Protein AF-A0A957YV98-F1 (afdb_monomer_lite)

Secondary structure (DSSP, 8-state):
-------------TT----HHHHHHHHHH---SEEE-TTS-EEESSEEEEEE-TTSS-EEEEEPTT-B-TTSPBP--

Foldseek 3Di:
DDCPDPQDQPDLDPPDPGDPVSVVNVVVQDWDQWDADPVRDIGGDQFNDWDADPVRPDIDTHGDPPDAHPVRHGDDD

Sequence (77 aa):
MIWVGHQEVAGLSPSDTGPTVQWAMIGNIHDALIMIDANYELQPYLAESWEVADDGMQYTFHLRQGVKFHDGSPFTA

Radius of gyration: 16.48 Å; chains: 1; bounding box: 53×29×35 Å

pLDDT: mean 83.35, std 16.09, range [37.75, 97.12]

Structure (mmCIF, N/CA/C/O backbone):
data_AF-A0A957YV98-F1
#
_entry.id   AF-A0A957YV98-F1
#
loop_
_atom_site.group_PDB
_atom_site.id
_atom_site.type_symbol
_atom_site.label_atom_id
_atom_site.label_alt_id
_atom_site.label_comp_id
_atom_site.label_asym_id
_atom_site.label_entity_id
_atom_site.label_seq_id
_atom_site.pdbx_PDB_ins_code
_atom_site.Cartn_x
_atom_site.Cartn_y
_atom_site.Cartn_z
_atom_site.occupancy
_atom_site.B_iso_or_equiv
_atom_site.auth_seq_id
_atom_site.auth_comp_id
_atom_site.auth_asym_id
_atom_site.auth_atom_id
_atom_site.pdbx_PDB_model_num
ATOM 1 N N . MET A 1 1 ? 34.693 1.230 -20.581 1.00 37.75 1 MET A N 1
ATOM 2 C CA . MET A 1 1 ? 34.305 2.280 -19.618 1.00 37.75 1 MET A CA 1
ATOM 3 C C . MET A 1 1 ? 32.789 2.297 -19.593 1.00 37.75 1 MET A C 1
ATOM 5 O O . MET A 1 1 ? 32.196 2.621 -20.611 1.00 37.75 1 MET A O 1
ATOM 9 N N . ILE A 1 2 ? 32.172 1.809 -18.519 1.00 38.53 2 ILE A N 1
ATOM 10 C CA . ILE A 1 2 ? 30.712 1.741 -18.408 1.00 38.53 2 ILE A CA 1
ATOM 11 C C . ILE A 1 2 ? 30.303 2.970 -17.601 1.00 38.53 2 ILE A C 1
ATOM 13 O O . ILE A 1 2 ? 30.599 3.050 -16.413 1.00 38.53 2 ILE A O 1
ATOM 17 N N . TRP A 1 3 ? 29.691 3.952 -18.258 1.00 45.00 3 TRP A N 1
ATOM 18 C CA . TRP A 1 3 ? 29.002 5.045 -17.578 1.00 45.00 3 TRP A CA 1
ATOM 19 C C . TRP A 1 3 ? 27.665 4.498 -17.071 1.00 45.00 3 TRP A C 1
ATOM 21 O O . TRP A 1 3 ? 26.640 4.633 -17.732 1.00 45.00 3 TRP A O 1
ATOM 31 N N . VAL A 1 4 ? 27.664 3.837 -15.913 1.00 57.69 4 VAL A N 1
ATOM 32 C CA . VAL A 1 4 ? 26.433 3.754 -15.118 1.00 57.69 4 VAL A CA 1
ATOM 33 C C . VAL A 1 4 ? 26.383 5.074 -14.366 1.00 57.69 4 VAL A C 1
ATOM 35 O O . VAL A 1 4 ? 27.074 5.244 -13.364 1.00 57.69 4 VAL A O 1
ATOM 38 N N . GLY A 1 5 ? 25.686 6.058 -14.938 1.00 48.09 5 GLY A N 1
ATOM 39 C CA . GLY A 1 5 ? 25.521 7.365 -14.311 1.00 48.09 5 GLY A CA 1
ATOM 40 C C . GLY A 1 5 ? 25.001 7.172 -12.893 1.00 48.09 5 GLY A C 1
ATOM 41 O O . GLY A 1 5 ? 24.034 6.440 -12.694 1.00 48.09 5 GLY A O 1
ATOM 42 N N . HIS A 1 6 ? 25.675 7.785 -11.924 1.00 54.53 6 HIS A N 1
ATOM 43 C CA . HIS A 1 6 ? 25.205 7.877 -10.551 1.00 54.53 6 HIS A CA 1
ATOM 44 C C . HIS A 1 6 ? 23.785 8.458 -10.595 1.00 54.53 6 HIS A C 1
ATOM 46 O O . HIS A 1 6 ? 23.597 9.619 -10.949 1.00 54.53 6 HIS A O 1
ATOM 52 N N . GLN A 1 7 ? 22.780 7.612 -10.379 1.00 61.03 7 GLN A N 1
ATOM 53 C CA . GLN A 1 7 ? 21.387 8.031 -10.328 1.00 61.03 7 GLN A CA 1
ATOM 54 C C . GLN A 1 7 ? 21.150 8.492 -8.894 1.00 61.03 7 GLN A C 1
ATOM 56 O O . GLN A 1 7 ? 21.068 7.662 -7.988 1.00 61.03 7 GLN A O 1
ATOM 61 N N . GLU A 1 8 ? 21.124 9.804 -8.679 1.00 62.59 8 GLU A N 1
ATOM 62 C CA . GLU A 1 8 ? 20.741 10.338 -7.379 1.00 62.59 8 GLU A CA 1
ATOM 63 C C . GLU A 1 8 ? 19.283 10.002 -7.077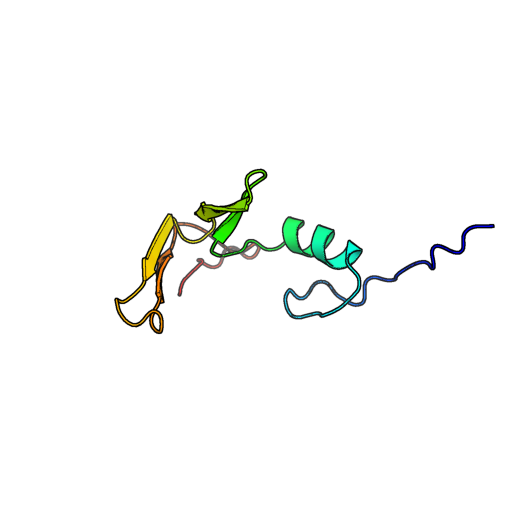 1.00 62.59 8 GLU A C 1
ATOM 65 O O . GLU A 1 8 ? 18.429 9.879 -7.960 1.00 62.59 8 GLU A O 1
ATOM 70 N N . VAL A 1 9 ? 19.012 9.845 -5.791 1.00 59.59 9 VAL A N 1
ATOM 71 C CA . VAL A 1 9 ? 17.670 9.617 -5.282 1.00 59.59 9 VAL A CA 1
ATOM 72 C C . VAL A 1 9 ? 16.961 10.962 -5.262 1.00 59.59 9 VAL A C 1
ATOM 74 O O . VAL A 1 9 ? 17.261 11.803 -4.421 1.00 59.59 9 VAL A O 1
ATOM 77 N N . ALA A 1 10 ? 16.030 11.168 -6.191 1.00 66.44 10 ALA A N 1
ATOM 78 C CA . ALA A 1 10 ? 15.276 12.418 -6.273 1.00 66.44 10 ALA A CA 1
ATOM 79 C C . ALA A 1 10 ? 14.356 12.632 -5.054 1.00 66.44 10 ALA A C 1
ATOM 81 O O . ALA A 1 10 ? 14.069 13.770 -4.690 1.00 66.44 10 ALA A O 1
ATOM 82 N N . GLY A 1 11 ? 13.929 11.545 -4.403 1.00 71.00 11 GLY A N 1
ATOM 83 C CA . GLY A 1 11 ? 13.102 11.570 -3.202 1.00 71.00 11 GLY A CA 1
ATOM 84 C C . GLY A 1 11 ? 12.759 10.166 -2.702 1.00 71.00 11 GLY A C 1
ATOM 85 O O . GLY A 1 11 ? 13.181 9.160 -3.269 1.00 71.00 11 GLY A O 1
ATOM 86 N N . LEU A 1 12 ? 12.010 10.088 -1.604 1.00 72.94 12 LEU A N 1
ATOM 87 C CA . LEU A 1 12 ? 11.505 8.829 -1.034 1.00 72.94 12 LEU A CA 1
ATOM 88 C C . LEU A 1 12 ? 9.973 8.830 -0.943 1.00 72.94 12 LEU A C 1
ATOM 90 O O . LEU A 1 12 ? 9.392 8.009 -0.227 1.00 72.94 12 LEU A O 1
ATOM 94 N N . SER A 1 13 ? 9.319 9.766 -1.642 1.00 74.75 13 SER A N 1
ATOM 95 C CA . SER A 1 13 ? 7.867 9.747 -1.746 1.00 74.75 13 SER A CA 1
ATOM 96 C C . SER A 1 13 ? 7.455 8.588 -2.656 1.00 74.75 13 SER A C 1
ATOM 98 O O 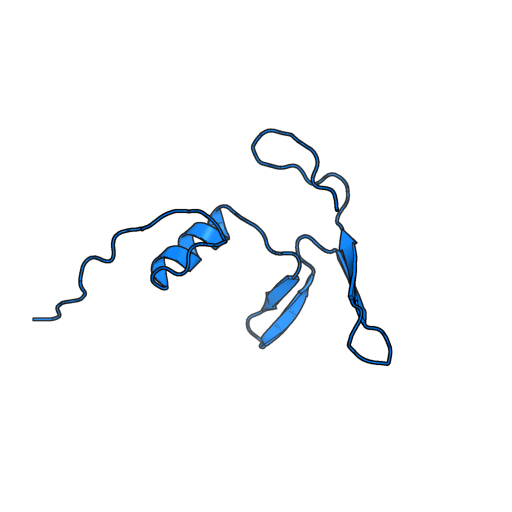. SER A 1 13 ? 8.042 8.423 -3.728 1.00 74.75 13 SER A O 1
ATOM 100 N N . PRO A 1 14 ? 6.422 7.811 -2.299 1.00 73.12 14 PRO A N 1
ATOM 101 C CA . PRO A 1 14 ? 5.905 6.758 -3.169 1.00 73.12 14 PRO A CA 1
ATOM 102 C C . PRO A 1 14 ? 5.324 7.301 -4.488 1.00 73.12 14 PRO A C 1
ATOM 104 O O . PRO A 1 14 ? 5.154 6.543 -5.437 1.00 73.12 14 PRO A O 1
ATOM 107 N N . SER A 1 15 ? 5.038 8.606 -4.574 1.00 78.06 15 SER A N 1
ATOM 108 C CA . SER A 1 15 ? 4.577 9.271 -5.802 1.00 78.06 15 SER A CA 1
ATOM 109 C C . SER A 1 15 ? 5.699 9.678 -6.765 1.00 78.06 15 SER A C 1
ATOM 111 O O . SER A 1 15 ? 5.410 10.153 -7.864 1.00 78.06 15 SER A O 1
ATOM 113 N N . ASP A 1 16 ? 6.964 9.580 -6.354 1.00 70.56 16 ASP A N 1
ATOM 114 C CA . ASP A 1 16 ? 8.085 10.052 -7.162 1.00 70.56 16 ASP A CA 1
ATOM 115 C C . ASP A 1 16 ? 8.381 9.077 -8.311 1.00 70.56 16 ASP A C 1
ATOM 117 O O . ASP A 1 16 ? 8.593 7.882 -8.116 1.00 70.56 16 ASP A O 1
ATOM 121 N N . THR A 1 17 ? 8.449 9.601 -9.535 1.00 63.09 17 THR A N 1
ATOM 122 C CA . THR A 1 17 ? 8.642 8.825 -10.776 1.00 63.09 17 THR A CA 1
ATOM 123 C C . THR A 1 17 ? 10.117 8.649 -11.159 1.00 63.09 17 THR A C 1
ATOM 125 O O . THR A 1 17 ? 10.456 8.572 -12.341 1.00 63.09 17 THR A O 1
ATOM 128 N N . GLY A 1 18 ? 11.022 8.637 -10.176 1.00 62.75 18 GLY A N 1
ATOM 129 C CA . GLY A 1 18 ? 12.457 8.560 -10.442 1.00 62.75 18 GLY A CA 1
ATOM 130 C C . GLY A 1 18 ? 12.964 7.150 -10.797 1.00 62.75 18 GLY A C 1
ATOM 131 O O . GLY A 1 18 ? 12.181 6.228 -11.041 1.00 62.75 18 GLY A O 1
ATOM 132 N N . PRO A 1 19 ? 14.291 6.976 -10.913 1.00 63.91 19 PRO A N 1
ATOM 133 C CA . PRO A 1 19 ? 14.907 5.789 -11.511 1.00 63.91 19 PRO A CA 1
ATOM 134 C C . PRO A 1 19 ? 14.639 4.505 -10.711 1.00 63.91 19 PRO A C 1
ATOM 136 O O . PRO A 1 19 ? 14.417 4.552 -9.511 1.00 63.91 19 PRO A O 1
ATOM 139 N N . THR A 1 20 ? 14.730 3.327 -11.341 1.00 60.91 20 THR A N 1
ATOM 140 C CA . THR A 1 20 ? 14.369 2.015 -10.748 1.00 60.91 20 THR A CA 1
AT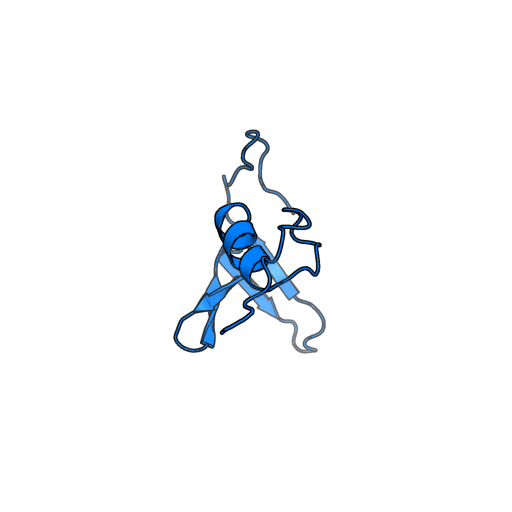OM 141 C C . THR A 1 20 ? 15.026 1.711 -9.391 1.00 60.91 20 THR A C 1
ATOM 143 O O . THR A 1 20 ? 14.438 1.032 -8.555 1.00 60.91 20 THR A O 1
ATOM 146 N N . VAL A 1 21 ? 16.224 2.242 -9.124 1.00 62.53 21 VAL A N 1
ATOM 147 C CA . VAL A 1 21 ? 16.893 2.143 -7.808 1.00 62.53 21 VAL A CA 1
ATOM 148 C C . VAL A 1 21 ? 16.093 2.804 -6.679 1.00 62.53 21 VAL A C 1
ATOM 150 O O . VAL A 1 21 ? 16.174 2.373 -5.532 1.00 62.53 21 VAL A O 1
ATOM 153 N N . GLN A 1 22 ? 15.280 3.809 -6.996 1.00 66.62 22 GLN A N 1
ATOM 154 C CA . GLN A 1 22 ? 14.380 4.474 -6.063 1.00 66.62 22 GLN A CA 1
ATOM 155 C C . GLN A 1 22 ? 13.247 3.559 -5.595 1.00 66.62 22 GLN A C 1
ATOM 157 O O . GLN A 1 22 ? 12.937 3.527 -4.406 1.00 66.62 22 GLN A O 1
ATOM 162 N N . TRP A 1 23 ? 12.701 2.746 -6.503 1.00 65.62 23 TRP A N 1
ATOM 163 C CA . TRP A 1 23 ? 11.673 1.750 -6.194 1.00 65.62 23 TRP A CA 1
ATOM 164 C C . TRP A 1 23 ? 12.138 0.742 -5.139 1.00 65.62 23 TRP A C 1
ATOM 166 O O . TRP A 1 23 ? 11.371 0.389 -4.246 1.00 65.62 23 TRP A O 1
ATOM 176 N N . ALA A 1 24 ? 13.412 0.336 -5.193 1.00 72.19 24 ALA A N 1
ATOM 177 C CA . ALA A 1 24 ? 13.983 -0.566 -4.199 1.00 72.19 24 ALA A CA 1
ATOM 178 C C . ALA A 1 24 ? 13.979 0.050 -2.792 1.00 72.19 24 ALA A C 1
ATOM 180 O O . ALA A 1 24 ? 13.683 -0.647 -1.830 1.00 72.19 24 ALA A O 1
ATOM 181 N N . MET A 1 25 ? 14.259 1.348 -2.643 1.00 73.44 25 MET A N 1
ATOM 182 C CA . MET A 1 25 ? 14.217 1.990 -1.322 1.00 73.44 25 MET A CA 1
ATOM 183 C C . MET A 1 25 ? 12.789 2.288 -0.868 1.00 73.44 25 MET A C 1
ATOM 185 O O . MET A 1 25 ? 12.488 2.099 0.305 1.00 73.44 25 MET A O 1
ATOM 189 N N . ILE A 1 26 ? 11.904 2.708 -1.780 1.00 79.25 26 ILE A N 1
ATOM 190 C CA . ILE A 1 26 ? 10.486 2.946 -1.469 1.00 79.25 26 ILE A CA 1
ATOM 191 C C . ILE A 1 26 ? 9.854 1.665 -0.919 1.00 79.25 26 ILE A C 1
ATOM 193 O O . ILE A 1 26 ? 9.239 1.726 0.137 1.00 79.25 26 ILE A O 1
ATOM 197 N N . GLY A 1 27 ? 10.091 0.509 -1.545 1.00 76.19 27 GLY A N 1
ATOM 198 C CA . GLY A 1 27 ? 9.571 -0.779 -1.066 1.00 76.19 27 GLY A CA 1
ATOM 199 C C . GLY A 1 27 ? 10.180 -1.287 0.248 1.00 76.19 27 GLY A C 1
ATOM 200 O O . GLY A 1 27 ? 9.683 -2.258 0.800 1.00 76.19 27 GLY A O 1
ATOM 201 N N . ASN A 1 28 ? 11.250 -0.664 0.761 1.00 81.44 28 ASN A N 1
ATOM 202 C CA . ASN A 1 28 ? 11.770 -0.954 2.107 1.00 81.44 28 ASN A CA 1
ATOM 203 C C . ASN A 1 28 ? 11.134 -0.066 3.193 1.00 81.44 28 ASN A C 1
ATOM 205 O O . ASN A 1 28 ? 11.270 -0.366 4.377 1.00 81.44 28 ASN A O 1
ATOM 209 N N . ILE A 1 29 ? 10.507 1.052 2.812 1.00 85.25 29 ILE A N 1
ATOM 210 C CA . ILE A 1 29 ? 9.988 2.072 3.741 1.00 85.25 29 ILE A CA 1
ATOM 211 C C . ILE A 1 29 ? 8.454 2.102 3.731 1.00 85.25 29 ILE A C 1
ATOM 213 O O . ILE A 1 29 ? 7.839 2.383 4.763 1.00 85.25 29 ILE A O 1
ATOM 217 N N . HIS A 1 30 ? 7.857 1.811 2.576 1.00 86.19 30 HIS A N 1
ATOM 218 C CA . HIS A 1 30 ? 6.425 1.837 2.312 1.00 86.19 30 HIS A CA 1
ATOM 219 C C . HIS A 1 30 ? 5.941 0.465 1.865 1.00 86.19 30 HIS A C 1
ATOM 221 O O . HIS A 1 30 ? 6.611 -0.221 1.095 1.00 86.19 30 HIS A O 1
ATOM 227 N N . ASP A 1 31 ? 4.724 0.138 2.277 1.00 89.56 31 ASP A N 1
ATOM 228 C CA . ASP A 1 31 ? 4.055 -1.108 1.936 1.00 89.56 31 ASP A CA 1
ATOM 229 C C . ASP A 1 31 ? 2.834 -0.834 1.038 1.00 89.56 31 ASP A C 1
ATOM 231 O O . ASP A 1 31 ? 2.105 0.141 1.230 1.00 89.56 31 ASP A O 1
ATOM 235 N N . ALA A 1 32 ? 2.602 -1.692 0.040 1.00 91.69 32 ALA A N 1
ATOM 236 C CA . ALA A 1 32 ? 1.448 -1.612 -0.861 1.00 91.69 32 ALA A CA 1
ATOM 237 C C . ALA A 1 32 ? 0.209 -2.347 -0.305 1.00 91.69 32 ALA A C 1
ATOM 239 O O . ALA A 1 32 ? 0.300 -3.160 0.613 1.00 91.69 32 ALA A O 1
ATOM 240 N N . LEU A 1 33 ? -0.973 -2.124 -0.893 1.00 94.31 33 LEU A N 1
ATOM 241 C CA . LEU A 1 33 ? -2.167 -2.910 -0.539 1.00 94.31 33 LEU A CA 1
ATOM 242 C C . LEU A 1 33 ? -2.032 -4.381 -0.957 1.00 94.31 33 LEU A C 1
ATOM 244 O O . LEU A 1 33 ? -2.383 -5.277 -0.191 1.00 94.31 33 LEU A O 1
ATOM 248 N N . ILE A 1 34 ? -1.478 -4.613 -2.145 1.00 94.06 34 ILE A N 1
ATOM 249 C CA . ILE A 1 34 ? -1.215 -5.928 -2.735 1.00 94.06 34 ILE A CA 1
ATOM 250 C C . ILE A 1 34 ? 0.165 -5.914 -3.392 1.00 94.06 34 ILE A C 1
ATOM 252 O O . ILE A 1 34 ? 0.660 -4.852 -3.776 1.00 94.06 34 ILE A O 1
ATOM 256 N N . MET A 1 35 ? 0.777 -7.084 -3.540 1.00 91.44 35 MET A N 1
ATOM 257 C CA . MET A 1 35 ? 2.064 -7.247 -4.223 1.00 91.44 35 MET A CA 1
ATOM 258 C C . MET A 1 35 ? 1.996 -8.360 -5.262 1.00 91.44 35 MET A C 1
ATOM 260 O O . MET A 1 35 ? 1.056 -9.145 -5.272 1.00 91.44 35 MET A O 1
ATOM 264 N N . ILE A 1 36 ? 2.992 -8.417 -6.141 1.00 91.50 36 ILE A N 1
ATOM 265 C CA . ILE A 1 36 ? 3.154 -9.495 -7.117 1.00 91.50 36 ILE A CA 1
ATOM 266 C C . ILE A 1 36 ? 4.290 -10.396 -6.634 1.00 91.50 36 ILE A C 1
ATOM 268 O O . ILE A 1 36 ? 5.365 -9.895 -6.300 1.00 91.50 36 ILE A O 1
ATOM 272 N N . ASP A 1 37 ? 4.059 -11.705 -6.577 1.00 91.19 37 ASP A N 1
ATOM 273 C CA . ASP A 1 37 ? 5.087 -12.669 -6.183 1.00 91.19 37 ASP A CA 1
ATOM 274 C C . ASP A 1 37 ? 5.993 -13.108 -7.350 1.00 91.19 37 ASP A C 1
ATOM 276 O O . ASP A 1 37 ? 5.904 -12.625 -8.480 1.00 91.19 37 ASP A O 1
ATOM 280 N N . ALA A 1 38 ? 6.895 -14.053 -7.075 1.00 92.44 38 ALA A N 1
ATOM 281 C CA . ALA A 1 38 ? 7.824 -14.587 -8.069 1.00 92.44 38 ALA A CA 1
ATOM 282 C C . ALA A 1 38 ? 7.142 -15.355 -9.221 1.00 92.44 38 ALA A C 1
ATOM 284 O O . ALA A 1 38 ? 7.776 -15.574 -10.253 1.00 92.44 38 ALA A O 1
ATOM 285 N N . ASN A 1 39 ? 5.878 -15.755 -9.056 1.00 95.75 39 ASN A N 1
ATOM 286 C CA . ASN A 1 39 ? 5.070 -16.431 -10.070 1.00 95.75 39 ASN A CA 1
ATOM 287 C C . ASN A 1 39 ? 4.181 -15.457 -10.857 1.00 95.75 39 ASN A C 1
ATOM 289 O O . ASN A 1 39 ? 3.405 -15.898 -11.702 1.00 95.75 39 ASN A O 1
ATOM 293 N N . TYR A 1 40 ? 4.317 -14.149 -10.624 1.00 91.19 40 TYR A N 1
ATOM 294 C CA . TYR A 1 40 ? 3.467 -13.102 -11.189 1.00 91.19 40 TYR A CA 1
ATOM 295 C C . TYR A 1 40 ? 2.012 -13.139 -10.705 1.00 91.19 40 TYR A C 1
ATOM 297 O O . TYR A 1 40 ? 1.120 -12.614 -11.375 1.00 91.19 40 TYR A O 1
ATOM 305 N N . GLU A 1 41 ? 1.766 -13.714 -9.530 1.00 94.88 41 GLU A N 1
ATOM 306 C CA . GLU A 1 41 ? 0.437 -13.764 -8.928 1.00 94.88 41 GLU A CA 1
ATOM 307 C C . GLU A 1 41 ? 0.249 -12.616 -7.931 1.00 94.88 41 GLU A C 1
ATOM 309 O O . GLU A 1 41 ? 1.181 -12.222 -7.223 1.00 94.88 41 GLU A O 1
ATOM 314 N N . LEU A 1 42 ? -0.966 -12.058 -7.886 1.00 92.88 42 LEU A N 1
ATOM 315 C CA . LEU A 1 42 ? -1.327 -11.036 -6.906 1.00 92.88 42 LEU A CA 1
ATOM 316 C C . LEU A 1 42 ? -1.461 -11.673 -5.524 1.00 92.88 42 LEU A C 1
ATOM 318 O O . LEU A 1 42 ? -2.239 -12.605 -5.338 1.00 92.88 42 LEU A O 1
ATOM 322 N N . GLN A 1 43 ? -0.752 -11.113 -4.552 1.00 95.06 43 GLN A N 1
ATOM 323 C CA . GLN A 1 43 ? -0.738 -11.566 -3.172 1.00 95.06 43 GLN A CA 1
ATOM 324 C C . GLN A 1 43 ? -1.233 -10.470 -2.216 1.00 95.06 43 GLN A C 1
ATOM 326 O O . GLN A 1 43 ? -0.918 -9.288 -2.414 1.00 95.06 43 GLN A O 1
ATOM 331 N N . PRO A 1 44 ? -1.963 -10.846 -1.148 1.00 94.81 44 PRO A N 1
ATOM 332 C CA . PRO A 1 44 ? -2.328 -9.931 -0.073 1.00 94.81 44 PRO A CA 1
ATOM 333 C C . PRO A 1 44 ? -1.102 -9.300 0.591 1.00 94.81 44 PRO A C 1
ATOM 335 O O . PRO A 1 44 ? -0.126 -9.990 0.901 1.00 94.81 44 PRO A O 1
ATOM 338 N N . TYR A 1 45 ? -1.180 -8.004 0.889 1.00 94.38 45 TYR A N 1
ATOM 339 C CA . TYR A 1 45 ? -0.176 -7.306 1.688 1.00 94.38 45 TYR A CA 1
ATOM 340 C C . TYR A 1 45 ? -0.851 -6.438 2.750 1.00 94.38 45 TYR A C 1
ATOM 342 O O . TYR A 1 45 ? -1.396 -7.030 3.678 1.00 94.38 45 TYR A O 1
ATOM 350 N N . LEU A 1 46 ? -0.892 -5.101 2.669 1.00 96.00 46 LEU A N 1
ATOM 351 C CA . LEU A 1 46 ? -1.653 -4.307 3.654 1.00 96.00 46 LEU A CA 1
ATOM 352 C C . LEU A 1 46 ? -3.170 -4.553 3.591 1.00 96.00 46 LEU A C 1
ATOM 354 O O . LEU A 1 46 ? -3.854 -4.416 4.608 1.00 96.00 46 LEU A O 1
ATOM 358 N N . ALA A 1 47 ? -3.689 -4.954 2.429 1.00 96.81 47 ALA A N 1
ATOM 359 C CA . ALA A 1 47 ? -5.010 -5.554 2.315 1.00 96.81 47 ALA A CA 1
ATOM 360 C C . ALA A 1 47 ? -4.901 -7.075 2.506 1.00 96.81 47 ALA A C 1
ATOM 362 O O . ALA A 1 47 ? -4.055 -7.722 1.888 1.00 96.81 47 ALA A O 1
ATOM 363 N N . GLU A 1 48 ? -5.747 -7.651 3.360 1.00 95.56 48 GLU A N 1
ATOM 364 C CA . GLU A 1 48 ? -5.815 -9.104 3.580 1.00 95.56 48 GLU A CA 1
ATOM 365 C C . GLU A 1 48 ? -6.586 -9.830 2.472 1.00 95.56 48 GLU A C 1
ATOM 367 O O . GLU A 1 48 ? -6.322 -11.000 2.196 1.00 95.56 48 GLU A O 1
ATOM 372 N N . SER A 1 49 ? -7.505 -9.127 1.813 1.00 96.06 49 SER A N 1
ATOM 373 C CA . SER A 1 49 ? -8.265 -9.610 0.665 1.00 96.06 49 SER A CA 1
ATOM 374 C C . SER A 1 49 ? -8.859 -8.436 -0.116 1.00 96.06 49 SER A C 1
ATOM 376 O O . SER A 1 49 ? -8.852 -7.285 0.339 1.00 96.06 49 SER A O 1
ATOM 378 N N . TRP A 1 50 ? -9.364 -8.724 -1.312 1.00 96.75 50 TRP 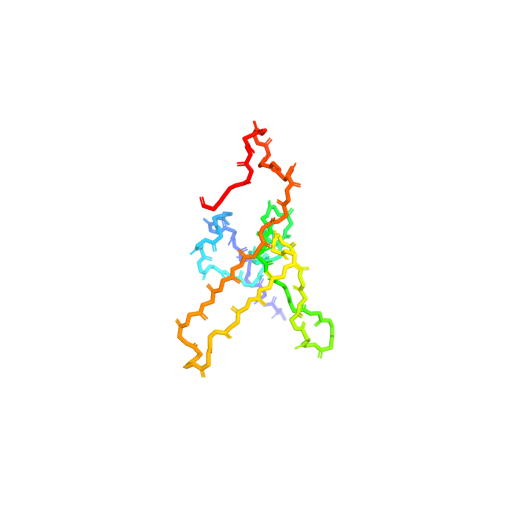A N 1
ATOM 379 C CA . TRP A 1 50 ? -10.115 -7.770 -2.113 1.00 96.75 50 TRP A CA 1
ATOM 380 C C . TRP A 1 50 ? -11.207 -8.470 -2.916 1.00 96.75 50 TRP A C 1
ATOM 382 O O . TRP A 1 50 ? -11.101 -9.649 -3.255 1.00 96.75 50 TRP A O 1
ATOM 392 N N . GLU A 1 51 ? -12.245 -7.714 -3.235 1.00 96.75 51 GLU A N 1
ATOM 393 C CA . GLU A 1 51 ? -13.358 -8.124 -4.081 1.00 96.75 51 GLU A CA 1
ATOM 394 C C . GLU A 1 51 ? -13.387 -7.238 -5.323 1.00 96.75 51 GLU A C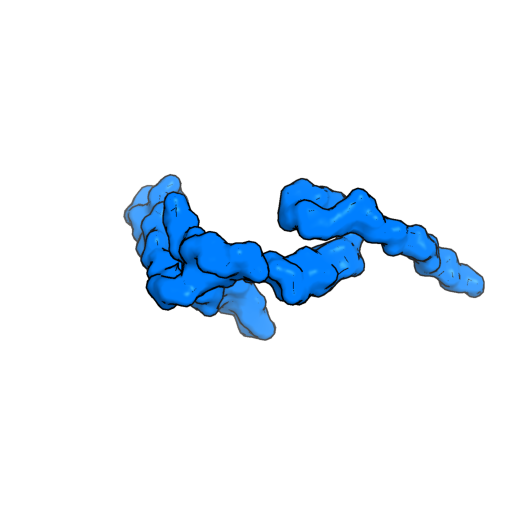 1
ATOM 396 O O . GLU A 1 51 ? -13.093 -6.042 -5.250 1.00 96.75 51 GLU A O 1
ATOM 401 N N . VAL A 1 52 ? -13.734 -7.831 -6.463 1.00 96.38 52 VAL A N 1
ATOM 402 C CA . VAL A 1 52 ? -13.884 -7.130 -7.740 1.00 96.38 52 VAL A CA 1
ATOM 403 C C . VAL A 1 52 ? -15.333 -7.277 -8.172 1.00 96.38 52 VAL A C 1
ATOM 405 O O . VAL A 1 52 ? -15.837 -8.398 -8.233 1.00 96.38 52 VAL A O 1
ATOM 408 N N . ALA A 1 53 ? -16.005 -6.160 -8.443 1.00 96.25 53 ALA A N 1
ATOM 409 C CA . ALA A 1 53 ? -17.370 -6.179 -8.954 1.00 96.25 53 ALA A CA 1
ATOM 410 C C . ALA A 1 53 ? -17.439 -6.838 -10.341 1.00 96.25 53 ALA A C 1
ATOM 412 O O . ALA A 1 53 ? -16.459 -6.845 -11.086 1.00 96.25 53 ALA A O 1
ATOM 413 N N . ASP A 1 54 ? -18.620 -7.337 -10.711 1.00 95.81 54 ASP A N 1
ATOM 414 C CA . ASP A 1 54 ? -18.838 -8.046 -11.981 1.00 95.81 54 ASP A CA 1
ATOM 415 C C . ASP A 1 54 ? -18.474 -7.206 -13.220 1.00 95.81 54 ASP A C 1
ATOM 417 O O . ASP A 1 54 ? -18.091 -7.750 -14.255 1.00 95.81 54 ASP A O 1
ATOM 421 N N . ASP A 1 55 ? -18.582 -5.877 -13.123 1.00 95.75 55 ASP A N 1
ATOM 422 C CA . ASP A 1 55 ? -18.217 -4.940 -14.190 1.00 95.75 55 ASP A CA 1
ATOM 423 C C . ASP A 1 55 ? -16.714 -4.609 -14.239 1.00 95.75 55 ASP A C 1
ATOM 425 O O . ASP A 1 55 ? -16.257 -3.952 -15.175 1.00 95.75 55 ASP A O 1
ATOM 429 N N . GLY A 1 56 ? -15.939 -5.061 -13.248 1.00 93.94 56 GLY A N 1
ATOM 430 C CA . GLY A 1 56 ? -14.506 -4.807 -13.116 1.00 93.94 56 GLY A CA 1
ATOM 431 C C . GLY A 1 56 ? -14.136 -3.361 -12.777 1.00 93.94 56 GLY A C 1
ATOM 432 O O . GLY A 1 56 ? -12.951 -3.023 -12.816 1.00 93.94 56 GLY A O 1
ATOM 433 N N . MET A 1 57 ? -15.112 -2.503 -12.463 1.00 95.56 57 MET A N 1
ATOM 434 C CA . MET A 1 57 ? -14.914 -1.063 -12.249 1.00 95.56 57 MET A CA 1
ATOM 435 C C . MET A 1 57 ? -14.872 -0.674 -10.770 1.00 95.56 57 MET A C 1
ATOM 437 O O . MET A 1 57 ? -14.446 0.433 -10.437 1.00 95.56 57 MET A O 1
ATOM 441 N N . GLN A 1 58 ? -15.291 -1.573 -9.879 1.00 96.44 58 GLN A N 1
ATOM 442 C CA . GLN A 1 58 ? -15.240 -1.372 -8.436 1.00 96.44 58 GLN A CA 1
ATOM 443 C C . GLN A 1 58 ? -14.401 -2.456 -7.762 1.00 96.44 58 GLN A C 1
ATOM 445 O O . GLN A 1 58 ? -14.568 -3.647 -8.022 1.00 96.44 58 GLN A O 1
ATOM 450 N N . TYR A 1 59 ? -13.515 -2.005 -6.875 1.00 95.38 59 TYR A N 1
ATOM 451 C CA . TYR A 1 59 ? -12.652 -2.844 -6.056 1.00 95.38 59 TYR A CA 1
ATOM 452 C C . TYR A 1 59 ? -12.878 -2.493 -4.589 1.00 95.38 59 TYR A C 1
ATOM 454 O O . TYR A 1 59 ? -12.784 -1.323 -4.210 1.00 95.38 59 TYR A O 1
ATOM 462 N N . THR A 1 60 ? -13.153 -3.499 -3.765 1.00 96.94 60 THR A N 1
ATOM 463 C CA . THR A 1 60 ? -13.291 -3.345 -2.313 1.00 96.94 60 THR A CA 1
ATOM 464 C C . THR A 1 60 ? -12.128 -4.051 -1.640 1.00 96.94 60 THR A C 1
ATOM 466 O O . THR A 1 60 ? -11.966 -5.253 -1.808 1.00 96.94 60 THR A O 1
ATOM 469 N N . PHE A 1 61 ? -11.315 -3.311 -0.888 1.00 97.12 61 PHE A N 1
ATOM 470 C CA . PHE A 1 61 ? -10.169 -3.853 -0.159 1.00 97.12 61 PHE A CA 1
ATOM 471 C C . PHE A 1 61 ? -10.501 -4.000 1.322 1.00 97.12 61 PHE A C 1
ATOM 473 O O . PHE A 1 61 ? -10.971 -3.054 1.956 1.00 97.12 61 PHE A O 1
ATOM 480 N N . HIS A 1 62 ? -10.185 -5.163 1.883 1.00 97.00 62 HIS A N 1
ATOM 481 C CA . HIS A 1 62 ? -10.284 -5.421 3.315 1.00 97.00 62 HIS A CA 1
ATOM 482 C C . HIS A 1 62 ? -8.902 -5.217 3.933 1.00 97.00 62 HIS A C 1
ATOM 484 O O . HIS A 1 62 ? -7.951 -5.917 3.588 1.00 97.00 62 HIS A O 1
ATOM 490 N N . LEU A 1 63 ? -8.755 -4.200 4.785 1.00 96.94 63 LEU A N 1
ATOM 491 C CA . LEU A 1 63 ? -7.457 -3.801 5.342 1.00 96.94 63 LEU A CA 1
ATOM 492 C C . LEU A 1 63 ? -7.097 -4.613 6.590 1.00 96.94 63 LEU A C 1
ATOM 494 O O . LEU A 1 63 ? -7.947 -4.850 7.456 1.00 96.94 63 LEU A O 1
ATOM 498 N N . ARG A 1 64 ? -5.809 -4.950 6.737 1.00 95.75 64 ARG A N 1
ATOM 499 C CA . ARG A 1 64 ? -5.287 -5.569 7.962 1.00 95.75 64 ARG A CA 1
ATOM 500 C C . ARG A 1 64 ? -5.510 -4.666 9.171 1.00 95.75 64 ARG A C 1
ATOM 502 O O . ARG A 1 64 ? -5.165 -3.485 9.165 1.00 95.75 64 ARG A O 1
ATOM 509 N N . GLN A 1 65 ? -6.015 -5.255 10.247 1.00 95.50 65 GLN A N 1
ATOM 510 C CA . GLN A 1 65 ? -6.270 -4.540 11.494 1.00 95.50 65 GLN A CA 1
ATOM 511 C C . GLN A 1 65 ? -5.015 -4.435 12.364 1.00 95.50 65 GLN A C 1
ATOM 513 O O . GLN A 1 65 ? -4.189 -5.346 12.417 1.00 95.50 65 GLN A O 1
ATOM 518 N N . GLY A 1 66 ? -4.887 -3.318 13.083 1.00 94.31 66 GLY A N 1
ATOM 519 C CA . GLY A 1 66 ? -3.797 -3.093 14.038 1.00 94.31 66 GLY A CA 1
ATOM 520 C C . GLY A 1 66 ? -2.451 -2.702 13.418 1.00 94.31 66 GLY A C 1
ATOM 521 O O . GLY A 1 66 ? -1.479 -2.541 14.159 1.00 94.31 66 GLY A O 1
ATOM 522 N N . VAL A 1 67 ? -2.389 -2.515 12.097 1.00 95.88 67 VAL A N 1
ATOM 523 C CA . VAL A 1 67 ? -1.219 -1.943 11.419 1.00 95.88 67 VAL A CA 1
ATOM 524 C C . VAL A 1 67 ? -1.076 -0.467 11.804 1.00 95.88 67 VAL A C 1
ATOM 526 O O . VAL A 1 67 ? -2.066 0.241 12.003 1.00 95.88 67 VAL A O 1
ATOM 529 N N . LYS A 1 68 ? 0.168 -0.006 11.943 1.00 95.88 68 LYS A N 1
ATOM 530 C CA . LYS A 1 68 ? 0.506 1.375 12.291 1.00 95.88 68 LYS A CA 1
ATOM 531 C C . LYS A 1 68 ? 1.560 1.913 11.343 1.00 95.88 68 LYS A C 1
ATOM 533 O O . LYS A 1 68 ? 2.430 1.165 10.903 1.00 95.88 68 LYS A O 1
ATOM 538 N N . PHE A 1 69 ? 1.509 3.212 11.100 1.00 94.38 69 PHE A N 1
ATOM 539 C CA . PHE A 1 69 ? 2.606 3.930 10.475 1.00 94.38 69 PHE A CA 1
ATOM 540 C C . PHE A 1 69 ? 3.793 4.055 11.437 1.00 94.38 69 PHE A C 1
ATOM 542 O O . PHE A 1 69 ? 3.673 3.842 12.647 1.00 94.38 69 PHE A O 1
ATOM 549 N N . HIS A 1 70 ? 4.949 4.438 10.894 1.00 92.50 70 HIS A N 1
ATOM 550 C CA . HIS A 1 70 ? 6.197 4.594 11.652 1.00 92.50 70 HIS A CA 1
ATOM 551 C C . HIS A 1 70 ? 6.108 5.629 12.787 1.00 92.50 70 HIS A C 1
ATOM 553 O O . HIS A 1 70 ? 6.862 5.541 13.751 1.00 92.50 70 HIS A O 1
ATOM 559 N N . ASP A 1 71 ? 5.178 6.585 12.707 1.00 94.62 71 ASP A N 1
ATOM 560 C CA . ASP A 1 71 ? 4.904 7.574 13.760 1.00 94.62 71 ASP A CA 1
ATOM 561 C C . ASP A 1 71 ? 3.926 7.074 14.846 1.00 94.62 71 ASP A C 1
ATOM 563 O O . ASP A 1 71 ? 3.641 7.781 15.814 1.00 94.62 71 ASP A O 1
ATOM 567 N N . GLY A 1 72 ? 3.426 5.843 14.709 1.00 94.62 72 GLY A N 1
ATOM 568 C CA . GLY A 1 72 ? 2.498 5.198 15.633 1.00 94.62 72 GLY A CA 1
ATOM 569 C C . GLY A 1 72 ? 1.017 5.459 15.352 1.00 94.62 72 GLY A C 1
ATOM 570 O O . GLY A 1 72 ? 0.177 4.864 16.039 1.00 94.62 72 GLY A O 1
ATOM 571 N N . SER A 1 73 ? 0.677 6.292 14.364 1.00 96.81 73 SER A N 1
ATOM 572 C CA . SER A 1 73 ? -0.709 6.484 13.929 1.00 96.81 73 SER A CA 1
ATOM 573 C C . SER A 1 73 ? -1.280 5.196 13.308 1.00 96.81 73 SER A C 1
ATOM 575 O O . SER A 1 73 ? -0.532 4.399 12.732 1.00 96.81 73 SER A O 1
ATOM 577 N N . PRO A 1 74 ? -2.587 4.917 13.469 1.00 96.50 74 PRO A N 1
ATOM 578 C CA . PRO A 1 74 ? -3.190 3.709 12.919 1.00 96.50 74 PRO A CA 1
ATOM 579 C C . PRO A 1 74 ? -3.290 3.787 11.393 1.00 96.50 74 PRO A C 1
ATOM 581 O O . PRO A 1 74 ? -3.606 4.836 10.836 1.00 96.50 74 PRO A O 1
ATOM 584 N N . PHE A 1 75 ? -3.075 2.654 10.728 1.00 94.50 75 PHE A N 1
ATOM 585 C CA . PHE A 1 75 ? -3.383 2.503 9.311 1.00 94.50 75 PHE A CA 1
ATOM 586 C C . PHE A 1 75 ? -4.893 2.312 9.129 1.00 94.50 75 PHE A C 1
ATOM 588 O O . PHE A 1 75 ? -5.480 1.376 9.676 1.00 94.50 75 PHE A O 1
ATOM 595 N N . THR A 1 76 ? -5.522 3.218 8.383 1.00 92.12 76 THR A N 1
ATOM 596 C CA . THR A 1 76 ? -6.966 3.240 8.116 1.00 92.12 76 THR A CA 1
ATOM 597 C C . THR A 1 76 ? -7.232 3.572 6.645 1.00 92.12 76 THR A C 1
ATOM 599 O O . THR A 1 76 ? -6.334 4.063 5.962 1.00 92.12 76 THR A O 1
AT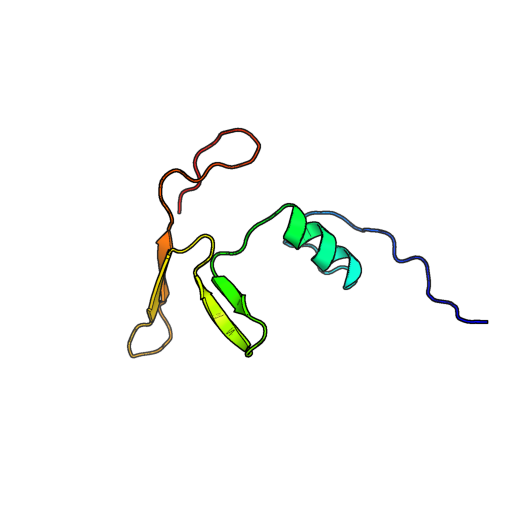OM 602 N N . ALA A 1 77 ? -8.449 3.284 6.171 1.00 86.62 77 ALA A N 1
ATOM 603 C CA . ALA A 1 77 ? -8.917 3.623 4.822 1.00 86.62 77 ALA A CA 1
ATOM 604 C C . ALA A 1 77 ? -9.122 5.134 4.623 1.00 86.62 77 ALA A C 1
ATOM 606 O O . ALA A 1 77 ? -9.363 5.831 5.638 1.00 86.62 77 ALA A O 1
#